Protein AF-A0A928G8M4-F1 (afdb_monomer)

Mean predicted aligned error: 14.99 Å

Solvent-accessible surface area (backbone atoms only — not comparable to full-atom values): 9733 Å² total; per-residue (Å²): 134,87,80,78,80,77,48,75,64,59,55,53,49,50,62,53,61,72,34,70,68,51,50,52,51,53,52,50,52,54,50,61,67,45,48,60,59,52,52,54,53,50,51,62,72,66,58,68,76,71,72,65,69,47,73,47,81,53,96,94,39,77,34,40,38,42,58,76,42,84,60,85,58,39,35,34,34,39,57,50,50,96,46,60,74,58,39,58,51,47,54,53,50,52,42,48,70,76,42,75,71,54,45,77,61,76,73,39,39,28,70,47,84,33,89,82,40,78,44,33,31,43,35,41,43,33,29,52,84,90,48,63,30,40,34,35,35,37,44,38,78,68,46,75,80,61,87,70,78,69,76,48,82,73,54,71,70,57,48,56,51,49,40,69,74,43,101

Nearest PDB structures (foldseek):
  1xtn-assembly1_A  TM=5.023E-01  e=4.907E-01  Mus musculus
  6vhh-assembly1_A  TM=3.448E-01  e=3.184E-01  Homo sapiens
  5wu2-assembly2_B  TM=2.913E-01  e=8.558E-01  Homo sapiens
  7dgz-assembly1_B  TM=2.943E-01  e=5.136E+00  Bos taurus
  5zz8-assembly1_A  TM=1.583E-01  e=7.441E+00  Human alphaherpesvirus 2

pLDDT: mean 75.1, std 11.75, range [37.94, 90.25]

Secondary structure (DSSP, 8-state):
-------HHHHHHHHHHT-HHHHHHHHHHHHHHHHHHHHHHHHHHH-------EEEEETTEEEEEEEEEE-SSEEEEEEE-SSHHHHHHHHHHHHHHH-TTPEE---EEEEEEETTEEEEEEEEEEEETTEEEEEEEE-HHHHTT--PPPSSPPPHHHHHHHHHHT-

Structure (mmCIF, N/CA/C/O backbone):
data_AF-A0A928G8M4-F1
#
_entry.id   AF-A0A928G8M4-F1
#
loop_
_atom_site.group_PDB
_atom_site.id
_atom_site.type_symbol
_atom_site.label_atom_id
_atom_site.label_alt_id
_atom_site.label_comp_id
_atom_site.label_asym_id
_atom_site.label_entity_id
_atom_site.label_seq_id
_atom_site.pdbx_PDB_ins_code
_atom_site.Cartn_x
_atom_site.Cartn_y
_atom_site.Cartn_z
_atom_site.occupancy
_atom_site.B_iso_or_equiv
_atom_site.auth_seq_id
_atom_site.auth_comp_id
_atom_site.auth_asym_id
_atom_site.auth_atom_id
_atom_site.pdbx_PDB_model_num
ATOM 1 N N . MET A 1 1 ? 57.162 21.601 -39.561 1.00 37.94 1 MET A N 1
ATOM 2 C CA . MET A 1 1 ? 55.831 22.214 -39.750 1.00 37.94 1 MET A CA 1
ATOM 3 C C . MET A 1 1 ? 54.993 21.182 -40.490 1.00 37.94 1 MET A C 1
ATOM 5 O O . MET A 1 1 ? 55.240 20.955 -41.666 1.00 37.94 1 MET A O 1
ATOM 9 N N . GLN A 1 2 ? 54.182 20.409 -39.764 1.00 39.22 2 GLN A N 1
ATOM 10 C CA . GLN A 1 2 ? 53.449 19.267 -40.322 1.00 39.22 2 GLN A CA 1
ATOM 11 C C . GLN A 1 2 ? 52.292 19.774 -41.190 1.00 39.22 2 GLN A C 1
ATOM 13 O O . GLN A 1 2 ? 51.377 20.414 -40.680 1.00 39.22 2 GLN A O 1
ATOM 18 N N . TYR A 1 3 ? 52.354 19.499 -42.492 1.00 48.84 3 TYR A N 1
ATOM 19 C CA . TYR A 1 3 ? 51.197 19.577 -43.377 1.00 48.84 3 TYR A CA 1
ATOM 20 C C . TYR A 1 3 ? 50.320 18.357 -43.074 1.00 48.84 3 TYR A C 1
ATOM 22 O O . TYR A 1 3 ? 50.721 17.226 -43.335 1.00 48.84 3 TYR A O 1
ATOM 30 N N . LEU A 1 4 ? 49.165 18.579 -42.448 1.00 54.66 4 LEU A N 1
ATOM 31 C CA . LEU A 1 4 ? 48.112 17.572 -42.357 1.00 54.66 4 LEU A CA 1
ATOM 32 C C . LEU A 1 4 ? 47.435 17.513 -43.727 1.00 54.66 4 LEU A C 1
ATOM 34 O O . LEU A 1 4 ? 46.719 18.442 -44.106 1.00 54.66 4 LEU A O 1
ATOM 38 N N . ASP A 1 5 ? 47.713 16.449 -44.477 1.00 57.59 5 ASP A N 1
ATOM 39 C CA . ASP A 1 5 ? 47.004 16.129 -45.711 1.00 57.59 5 ASP A CA 1
ATOM 40 C C . ASP A 1 5 ? 45.508 16.015 -45.405 1.00 57.59 5 ASP A C 1
ATOM 42 O O . ASP A 1 5 ? 45.052 15.080 -44.746 1.00 57.59 5 ASP A O 1
ATOM 46 N N . THR A 1 6 ? 44.739 17.000 -45.867 1.00 63.41 6 THR A N 1
ATOM 47 C CA . THR A 1 6 ? 43.277 16.919 -45.856 1.00 63.41 6 THR A CA 1
ATOM 48 C C . THR A 1 6 ? 42.869 15.749 -46.741 1.00 63.41 6 THR A C 1
ATOM 50 O O . THR A 1 6 ? 43.182 15.705 -47.934 1.00 63.41 6 THR A O 1
ATOM 53 N N . THR A 1 7 ? 42.220 14.750 -46.149 1.00 76.00 7 THR A N 1
ATOM 54 C CA . THR A 1 7 ? 41.819 13.558 -46.894 1.00 76.00 7 THR A CA 1
ATOM 55 C C . THR A 1 7 ? 40.691 13.913 -47.865 1.00 76.00 7 THR A C 1
ATOM 57 O O . THR A 1 7 ? 39.925 14.850 -47.636 1.00 76.00 7 THR A O 1
ATOM 60 N N . PHE A 1 8 ? 40.556 13.172 -48.972 1.00 67.75 8 PHE A N 1
ATOM 61 C CA . PHE A 1 8 ? 39.464 13.371 -49.944 1.00 67.75 8 PHE A CA 1
ATOM 62 C C . PHE A 1 8 ? 38.079 13.411 -49.267 1.00 67.75 8 PHE A C 1
ATOM 64 O O . PHE A 1 8 ? 37.190 14.147 -49.694 1.00 67.75 8 PHE A O 1
ATOM 71 N N . TYR A 1 9 ? 37.943 12.679 -48.159 1.00 67.44 9 TYR A N 1
ATOM 72 C CA . TYR A 1 9 ? 36.770 12.676 -47.295 1.00 67.44 9 TYR A CA 1
ATOM 73 C C . TYR A 1 9 ? 36.493 14.043 -46.657 1.00 67.44 9 TYR A C 1
ATOM 75 O O . TYR A 1 9 ? 35.371 14.528 -46.776 1.00 67.44 9 TYR A O 1
ATOM 83 N N . ASP A 1 10 ? 37.492 14.715 -46.078 1.00 68.06 10 ASP A N 1
ATOM 84 C CA . ASP A 1 10 ? 37.316 16.046 -45.472 1.00 68.06 10 ASP A CA 1
ATOM 85 C C . ASP A 1 10 ? 36.858 17.085 -46.501 1.00 68.06 10 ASP A C 1
ATOM 87 O O . ASP A 1 10 ? 36.026 17.948 -46.218 1.00 68.06 10 ASP A O 1
ATOM 91 N N . ARG A 1 11 ? 37.358 16.984 -47.737 1.00 69.88 11 ARG A N 1
ATOM 92 C CA . ARG A 1 11 ? 36.992 17.907 -48.817 1.00 69.88 11 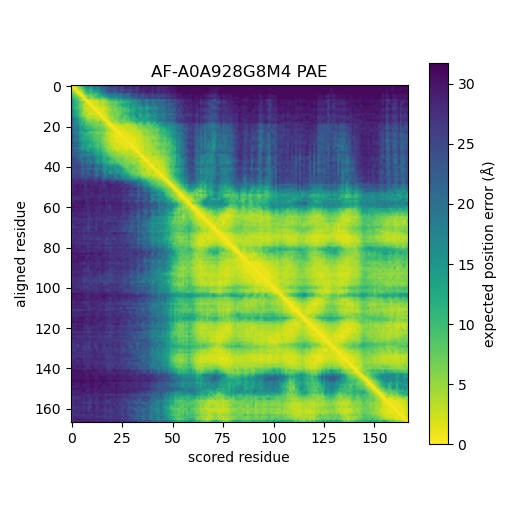ARG A CA 1
ATOM 93 C C . ARG A 1 11 ? 35.570 17.672 -49.326 1.00 69.88 11 ARG A C 1
ATOM 95 O O . ARG A 1 11 ? 34.851 18.635 -49.580 1.00 69.88 11 ARG A O 1
ATOM 102 N N . ALA A 1 12 ? 35.161 16.411 -49.447 1.00 67.81 12 ALA A N 1
ATOM 103 C CA . ALA A 1 12 ? 33.804 16.046 -49.842 1.00 67.81 12 ALA A CA 1
ATOM 104 C C . ALA A 1 12 ? 32.773 16.434 -48.769 1.00 67.81 12 ALA A C 1
ATOM 106 O O . ALA A 1 12 ? 31.709 16.955 -49.097 1.00 67.81 12 ALA A O 1
ATOM 107 N N . VAL A 1 13 ? 33.111 16.239 -47.491 1.00 69.19 13 VAL A N 1
ATOM 108 C CA . VAL A 1 13 ? 32.254 16.607 -46.356 1.00 69.19 13 VAL A CA 1
ATOM 109 C C . VAL A 1 13 ? 32.092 18.123 -46.258 1.00 69.19 13 VAL A C 1
ATOM 111 O O . VAL A 1 13 ? 30.964 18.597 -46.141 1.00 69.19 13 VAL A O 1
ATOM 114 N N . ASN A 1 14 ? 33.175 18.893 -46.393 1.00 68.62 14 ASN A N 1
ATOM 115 C CA . ASN A 1 14 ? 33.095 20.356 -46.366 1.00 68.62 14 ASN A CA 1
ATOM 116 C C . ASN A 1 14 ? 32.299 20.920 -47.554 1.00 68.62 14 ASN A C 1
ATOM 118 O O . ASN A 1 14 ? 31.479 21.810 -47.364 1.00 68.62 14 ASN A O 1
ATOM 122 N N . TRP A 1 15 ? 32.445 20.350 -48.756 1.00 69.19 15 TRP A N 1
ATOM 123 C CA . TRP A 1 15 ? 31.639 20.750 -49.918 1.00 69.19 15 TRP A CA 1
ATOM 124 C C . TRP A 1 15 ? 30.140 20.450 -49.742 1.00 69.19 15 TRP A C 1
ATOM 126 O O . TRP A 1 15 ? 29.291 21.208 -50.210 1.00 69.19 15 TRP A O 1
ATOM 136 N N . PHE A 1 16 ? 29.806 19.359 -49.045 1.00 64.94 16 PHE A N 1
ATOM 137 C CA . PHE A 1 16 ? 28.426 18.970 -48.746 1.00 64.94 16 PHE A CA 1
ATOM 138 C C . PHE A 1 16 ? 27.798 19.829 -47.632 1.00 64.94 16 PHE A C 1
ATOM 140 O O . PHE A 1 16 ? 26.613 20.152 -47.699 1.00 64.94 16 PHE A O 1
ATOM 147 N N . LEU A 1 17 ? 28.588 20.225 -46.628 1.00 64.50 17 LEU A N 1
ATOM 148 C CA . LEU A 1 17 ? 28.157 21.078 -45.512 1.00 64.50 17 LEU A CA 1
ATOM 149 C C . LEU A 1 17 ? 28.056 22.569 -45.879 1.00 64.50 17 LEU A C 1
ATOM 151 O O . LEU A 1 17 ? 27.243 23.268 -45.278 1.00 64.50 17 LEU A O 1
ATOM 155 N N . ASP A 1 18 ? 28.802 23.043 -46.883 1.00 71.31 18 ASP A N 1
ATOM 156 C CA . ASP A 1 18 ? 28.734 24.429 -47.387 1.00 71.31 18 ASP A CA 1
ATOM 157 C C . ASP A 1 18 ? 27.427 24.750 -48.137 1.00 71.31 18 ASP A C 1
ATOM 159 O O . ASP A 1 18 ? 27.166 25.902 -48.490 1.00 71.31 18 ASP A O 1
ATOM 163 N N . GLN A 1 19 ? 26.572 23.750 -48.383 1.00 78.00 19 GLN A N 1
ATOM 164 C CA . GLN A 1 19 ? 25.263 23.954 -48.997 1.00 78.00 19 GLN A CA 1
ATOM 165 C C . GLN A 1 19 ? 24.203 24.242 -47.918 1.00 78.00 19 GLN A C 1
ATOM 167 O O . GLN A 1 19 ? 23.773 23.320 -47.213 1.00 78.00 19 GLN A O 1
ATOM 172 N N . PRO A 1 20 ? 23.681 25.481 -47.812 1.00 72.44 20 PRO A N 1
ATOM 173 C CA . PRO A 1 20 ? 22.747 25.864 -46.747 1.00 72.44 20 PRO A CA 1
ATOM 174 C C . PRO A 1 20 ? 21.437 25.058 -46.771 1.00 72.44 20 PRO A C 1
ATOM 176 O O . PRO A 1 20 ? 20.803 24.856 -45.736 1.00 72.44 20 PRO A O 1
ATOM 179 N N . PHE A 1 21 ? 21.046 24.541 -47.939 1.00 78.75 21 PHE A N 1
ATOM 180 C CA . PHE A 1 21 ? 19.871 23.683 -48.101 1.00 78.75 21 PHE A CA 1
ATOM 181 C C . PHE A 1 21 ? 20.035 22.305 -47.441 1.00 78.75 21 PHE A C 1
ATOM 183 O O . PHE A 1 21 ? 19.099 21.784 -46.837 1.00 78.75 21 PHE A O 1
ATOM 190 N N . ILE A 1 22 ? 21.232 21.722 -47.514 1.00 78.75 22 ILE A N 1
ATOM 191 C CA . ILE A 1 22 ? 21.516 20.398 -46.952 1.00 78.75 22 ILE A CA 1
ATOM 192 C C . ILE A 1 22 ? 21.545 20.479 -45.426 1.00 78.75 22 ILE A C 1
ATOM 194 O O . ILE A 1 22 ? 20.924 19.656 -44.754 1.00 78.75 22 ILE A O 1
ATOM 198 N N . ALA A 1 23 ? 22.176 21.521 -44.878 1.00 78.00 23 ALA A N 1
ATOM 199 C CA . ALA A 1 23 ? 22.148 21.800 -43.445 1.00 78.00 23 ALA A CA 1
ATOM 200 C C . ALA A 1 23 ? 20.706 21.953 -42.919 1.00 78.00 23 ALA A C 1
ATOM 202 O O . ALA A 1 23 ? 20.364 21.396 -41.874 1.00 78.00 23 ALA A O 1
ATOM 203 N N . PHE A 1 24 ? 19.836 22.636 -43.672 1.00 84.81 24 PHE A N 1
ATOM 204 C CA . PHE A 1 24 ? 18.420 22.788 -43.327 1.00 84.81 24 PHE A CA 1
ATOM 205 C C . PHE A 1 24 ? 17.657 21.453 -43.327 1.00 84.81 24 PHE A C 1
ATOM 207 O O . PHE A 1 24 ? 16.887 21.184 -42.404 1.00 84.81 24 PHE A O 1
ATOM 214 N N . ILE A 1 25 ? 17.902 20.580 -44.310 1.00 85.00 25 ILE A N 1
ATOM 215 C CA . ILE A 1 25 ? 17.297 19.238 -44.357 1.00 85.00 25 ILE A CA 1
ATOM 216 C C . ILE A 1 25 ? 17.738 18.395 -43.159 1.00 85.00 25 ILE A C 1
ATOM 218 O O . ILE A 1 25 ? 16.900 17.789 -42.491 1.00 85.00 25 ILE A O 1
ATOM 222 N N . VAL A 1 26 ? 19.039 18.372 -42.862 1.00 84.38 26 VAL A N 1
ATOM 223 C CA . VAL A 1 26 ? 19.584 17.602 -41.736 1.00 84.38 26 VAL A CA 1
ATOM 224 C C . VAL A 1 26 ? 18.994 18.093 -40.412 1.00 84.38 26 VAL A C 1
ATOM 226 O O . VAL A 1 26 ? 18.582 17.275 -39.588 1.00 84.38 26 VAL A O 1
ATOM 229 N N . LEU A 1 27 ? 18.853 19.411 -40.233 1.00 85.50 27 LEU A N 1
ATOM 230 C CA . LEU A 1 27 ? 18.205 20.005 -39.062 1.00 85.50 27 LEU A CA 1
ATOM 231 C C . LEU A 1 27 ? 16.751 19.522 -38.908 1.00 85.50 27 LEU A C 1
ATOM 233 O O . LEU A 1 27 ? 16.351 19.100 -37.822 1.00 85.50 27 LEU A O 1
ATOM 237 N N . ILE A 1 28 ? 15.968 19.534 -39.992 1.00 86.56 28 ILE A N 1
ATOM 238 C CA . ILE A 1 28 ? 14.575 19.064 -39.978 1.00 86.56 28 ILE A CA 1
ATOM 239 C C . ILE A 1 28 ? 14.500 17.575 -39.630 1.00 86.56 28 ILE A C 1
ATOM 241 O O . ILE A 1 28 ? 13.668 17.185 -38.811 1.00 86.56 28 ILE A O 1
ATOM 245 N N . CYS A 1 29 ? 15.376 16.742 -40.194 1.00 85.00 29 CYS A N 1
ATOM 246 C CA . CYS A 1 29 ? 15.413 15.313 -39.886 1.00 85.00 29 CYS A CA 1
ATOM 247 C C . CYS A 1 29 ? 15.680 15.051 -38.396 1.00 85.00 29 CYS A C 1
ATOM 249 O O . CYS A 1 29 ? 14.989 14.228 -37.794 1.00 85.00 29 CYS A O 1
ATOM 251 N N . VAL A 1 30 ? 16.614 15.782 -37.781 1.00 84.75 30 VAL A N 1
ATOM 252 C CA . VAL A 1 30 ? 16.909 15.665 -36.342 1.00 84.75 30 VAL A CA 1
ATOM 253 C C . VAL A 1 30 ? 15.708 16.090 -35.493 1.00 84.75 30 VAL A C 1
ATOM 255 O O . VAL A 1 30 ? 15.359 15.404 -34.531 1.00 84.75 30 VAL A O 1
ATOM 258 N N . ILE A 1 31 ? 15.019 17.170 -35.873 1.00 83.81 31 ILE A N 1
ATOM 259 C CA . ILE A 1 31 ? 13.810 17.632 -35.177 1.00 83.81 31 ILE A CA 1
ATOM 260 C C . ILE A 1 31 ? 12.701 16.575 -35.269 1.00 83.81 31 ILE A C 1
ATOM 262 O O . ILE A 1 31 ? 12.103 16.229 -34.251 1.00 83.81 31 ILE A O 1
ATOM 266 N N . ILE A 1 32 ? 12.457 16.005 -36.454 1.00 82.00 32 ILE A N 1
ATOM 267 C CA . ILE A 1 32 ? 11.430 14.969 -36.653 1.00 82.00 32 ILE A CA 1
ATOM 268 C C . ILE A 1 32 ? 11.730 13.718 -35.817 1.00 82.00 32 ILE A C 1
ATOM 270 O O . ILE A 1 32 ? 10.806 13.141 -35.246 1.00 82.00 32 ILE A O 1
ATOM 274 N N . MET A 1 33 ? 12.999 13.323 -35.681 1.00 78.56 33 MET A N 1
ATOM 275 C CA . MET A 1 33 ? 13.396 12.193 -34.829 1.00 78.56 33 MET A CA 1
ATOM 276 C C . MET A 1 33 ? 13.207 12.468 -33.328 1.00 78.56 33 MET A C 1
ATOM 278 O O . MET A 1 33 ? 12.946 11.534 -32.568 1.00 78.56 33 MET A O 1
ATOM 282 N N . ALA A 1 34 ? 13.292 13.727 -32.889 1.00 77.44 34 ALA A N 1
ATOM 283 C CA . ALA A 1 34 ? 13.130 14.110 -31.485 1.00 77.44 34 ALA A CA 1
ATOM 284 C C . ALA A 1 34 ? 11.657 14.242 -31.041 1.00 77.44 34 ALA A C 1
ATOM 286 O O . ALA A 1 34 ? 11.343 14.051 -29.862 1.00 77.44 34 ALA A O 1
ATOM 287 N N . ILE A 1 35 ? 10.729 14.529 -31.966 1.00 77.62 35 ILE A N 1
ATOM 288 C CA . ILE A 1 35 ? 9.297 14.725 -31.662 1.00 77.62 35 ILE A CA 1
ATOM 289 C C . ILE A 1 35 ? 8.648 13.506 -30.970 1.00 77.62 35 ILE A C 1
ATOM 291 O O . ILE A 1 35 ? 7.948 13.714 -29.974 1.00 77.62 35 ILE A O 1
ATOM 295 N N . PRO A 1 36 ? 8.845 12.245 -31.419 1.00 73.50 36 PRO A N 1
ATOM 296 C CA . PRO A 1 36 ? 8.258 11.078 -30.761 1.00 73.50 36 PRO A CA 1
ATOM 297 C C . PRO A 1 36 ? 8.716 10.927 -29.307 1.00 73.50 36 PRO A C 1
ATOM 299 O O . PRO A 1 36 ? 7.886 10.699 -28.431 1.00 73.50 36 PRO A O 1
ATOM 302 N N . GLN A 1 37 ? 10.010 11.131 -29.038 1.00 70.94 37 GLN A N 1
ATOM 303 C CA . GLN A 1 37 ? 10.585 10.995 -27.696 1.00 70.94 37 GLN A CA 1
ATOM 304 C C . GLN A 1 37 ? 10.029 12.052 -26.732 1.00 70.94 37 GLN A C 1
ATOM 306 O O . GLN A 1 37 ? 9.653 11.732 -25.603 1.00 70.94 37 GLN A O 1
ATOM 311 N N . LEU A 1 38 ? 9.897 13.299 -27.196 1.00 67.75 38 LEU A N 1
ATOM 312 C CA . LEU A 1 38 ? 9.284 14.380 -26.421 1.00 67.75 38 LEU A CA 1
ATOM 313 C C . LEU A 1 38 ? 7.795 14.123 -26.166 1.00 67.75 38 LEU A C 1
ATOM 315 O O . LEU A 1 38 ? 7.325 14.271 -25.038 1.00 67.75 38 LEU A O 1
ATOM 319 N N . ARG A 1 39 ? 7.049 13.693 -27.190 1.00 70.94 39 ARG A N 1
ATOM 320 C CA . ARG A 1 39 ? 5.619 13.378 -27.069 1.00 70.94 39 ARG A CA 1
ATOM 321 C C . ARG A 1 39 ? 5.376 12.256 -26.064 1.00 70.94 39 ARG A C 1
ATOM 323 O O . ARG A 1 39 ? 4.470 12.362 -25.236 1.00 70.94 39 ARG A O 1
ATOM 330 N N . ASP A 1 40 ? 6.170 11.196 -26.134 1.00 68.50 40 ASP A N 1
ATOM 331 C CA . ASP A 1 40 ? 5.997 10.028 -25.278 1.00 68.50 40 ASP A CA 1
ATOM 332 C C . ASP A 1 40 ? 6.393 10.353 -23.823 1.00 68.50 40 ASP A C 1
ATOM 334 O O . ASP A 1 40 ? 5.673 9.967 -22.900 1.00 68.50 40 ASP A O 1
ATOM 338 N N . GLY A 1 41 ? 7.424 11.179 -23.605 1.00 66.81 41 GLY A N 1
ATOM 339 C CA . GLY A 1 41 ? 7.782 11.703 -22.279 1.00 66.81 41 GLY A CA 1
ATOM 340 C C . GLY A 1 41 ? 6.705 12.607 -21.662 1.00 66.81 41 GLY A C 1
ATOM 341 O O . GLY A 1 41 ? 6.321 12.423 -20.504 1.00 66.81 41 GLY A O 1
ATOM 342 N N . ILE A 1 42 ? 6.142 13.538 -22.443 1.00 67.19 42 ILE A N 1
ATOM 343 C CA . ILE A 1 42 ? 5.044 14.416 -21.997 1.00 67.19 42 ILE A CA 1
ATOM 344 C C . ILE A 1 42 ? 3.804 13.588 -21.647 1.00 67.19 42 ILE A C 1
ATOM 346 O O . ILE A 1 42 ? 3.150 13.854 -20.640 1.00 67.19 42 ILE A O 1
ATOM 350 N N . LYS A 1 43 ? 3.487 12.552 -22.431 1.00 61.81 43 LYS A N 1
ATOM 351 C CA . LYS A 1 43 ? 2.334 11.678 -22.181 1.00 61.81 43 LYS A CA 1
ATOM 352 C C . LYS A 1 43 ? 2.454 10.913 -20.859 1.00 61.81 43 LYS A C 1
ATOM 354 O O . LYS A 1 43 ? 1.441 10.731 -20.187 1.00 61.81 43 LYS A O 1
ATOM 359 N N . ILE A 1 44 ? 3.662 10.507 -20.468 1.00 60.56 44 ILE A N 1
ATOM 360 C CA . ILE A 1 44 ? 3.924 9.851 -19.177 1.00 60.56 44 ILE A CA 1
ATOM 361 C C . ILE A 1 44 ? 3.714 10.834 -18.016 1.00 60.56 44 ILE A C 1
ATOM 363 O O . ILE A 1 44 ? 3.076 10.482 -17.028 1.00 60.56 44 ILE A O 1
ATOM 367 N N . LEU A 1 45 ? 4.176 12.081 -18.153 1.00 60.16 45 LEU A N 1
ATOM 368 C CA . LEU A 1 45 ? 4.010 13.116 -17.123 1.00 60.16 45 LEU A CA 1
ATOM 369 C C . LEU A 1 45 ? 2.557 13.609 -16.996 1.00 60.16 45 LEU A C 1
ATOM 371 O O . LEU A 1 45 ? 2.083 13.870 -15.891 1.00 60.16 45 LEU A O 1
ATOM 375 N N . PHE A 1 46 ? 1.826 13.710 -18.111 1.00 56.03 46 PHE A N 1
ATOM 376 C CA . PHE A 1 46 ? 0.434 14.176 -18.141 1.00 56.03 46 PHE A CA 1
ATOM 377 C C . PHE A 1 46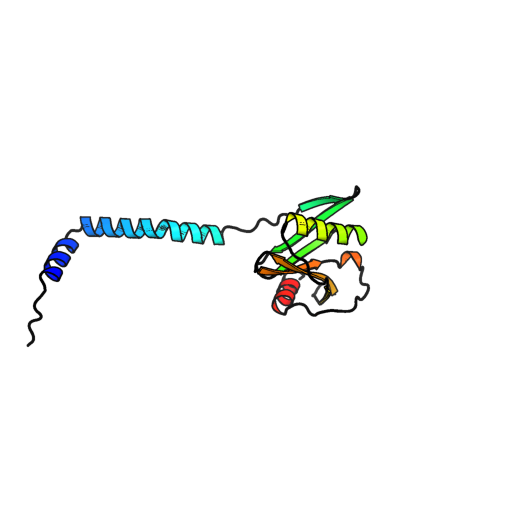 ? -0.608 13.086 -17.887 1.00 56.03 46 PHE A C 1
ATOM 379 O O . PHE A 1 46 ? -1.787 13.411 -17.712 1.00 56.03 46 PHE A O 1
ATOM 386 N N . GLN A 1 47 ? -0.219 11.810 -17.795 1.00 50.53 47 GLN A N 1
ATOM 387 C CA . GLN A 1 47 ? -1.075 10.770 -17.221 1.00 50.53 47 GLN A CA 1
ATOM 388 C C . GLN A 1 47 ? -1.198 10.969 -15.705 1.00 50.53 47 GLN A C 1
ATOM 390 O O . GLN A 1 47 ? -0.752 10.169 -14.886 1.00 50.53 47 GLN A O 1
ATOM 395 N N . LYS A 1 48 ? -1.883 12.043 -15.315 1.00 46.00 48 LYS A N 1
ATOM 396 C CA . LYS A 1 48 ? -2.481 12.187 -13.995 1.00 46.00 48 LYS A CA 1
ATOM 397 C C . LYS A 1 48 ? -3.450 11.011 -13.859 1.00 46.00 48 LYS A C 1
ATOM 399 O O . LYS A 1 48 ? -4.527 11.039 -14.456 1.00 46.00 48 LYS A O 1
ATOM 404 N N . LYS A 1 49 ? -3.043 9.937 -13.164 1.00 47.84 49 LYS A N 1
ATOM 405 C CA . LYS A 1 49 ? -3.921 8.802 -12.840 1.00 47.84 49 LYS A CA 1
ATOM 406 C C . LYS A 1 49 ? -5.198 9.396 -12.247 1.00 47.84 49 LYS A C 1
ATOM 408 O O . LYS A 1 49 ? -5.164 9.948 -11.149 1.00 47.84 49 LYS A O 1
ATOM 413 N N . LYS A 1 50 ? -6.304 9.365 -13.001 1.00 45.94 50 LYS A N 1
ATOM 414 C CA . LYS A 1 50 ? -7.621 9.724 -12.468 1.00 45.94 50 LYS A CA 1
ATOM 415 C C . LYS A 1 50 ? -7.814 8.858 -11.226 1.00 45.94 50 LYS A C 1
ATOM 417 O O . LYS A 1 50 ? -7.744 7.638 -11.356 1.00 45.94 50 LYS A O 1
ATOM 422 N N . LYS A 1 51 ? -8.021 9.480 -10.060 1.00 50.16 51 LYS A N 1
ATOM 423 C CA . LYS A 1 51 ? -8.551 8.789 -8.881 1.00 50.16 51 LYS A CA 1
ATOM 424 C C . LYS A 1 51 ? -9.870 8.170 -9.322 1.00 50.16 51 LYS A C 1
ATOM 426 O O . LYS A 1 51 ? -10.829 8.891 -9.591 1.00 50.16 51 LYS A O 1
ATOM 431 N N . GLN A 1 52 ? -9.853 6.870 -9.578 1.00 52.19 52 GLN A N 1
ATOM 432 C CA . GLN A 1 52 ? -11.059 6.132 -9.892 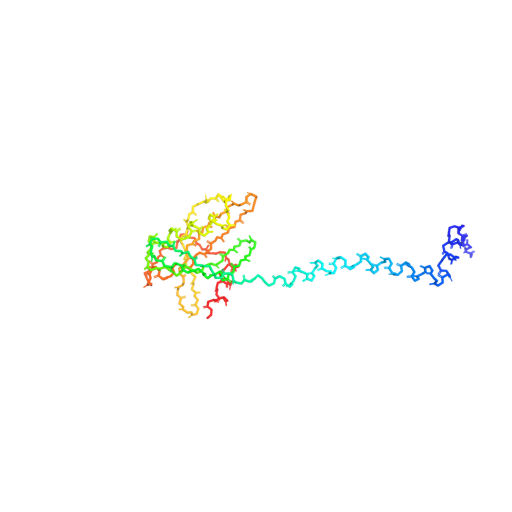1.00 52.19 52 GLN A CA 1
ATOM 433 C C . GLN A 1 52 ? -11.608 5.676 -8.557 1.00 52.19 52 GLN A C 1
ATOM 435 O O . GLN A 1 52 ? -11.272 4.601 -8.069 1.00 52.19 52 GLN A O 1
ATOM 440 N N . ASP A 1 53 ? -12.429 6.532 -7.962 1.00 56.16 53 ASP A N 1
ATOM 441 C CA . ASP A 1 53 ? -13.314 6.087 -6.902 1.00 56.16 53 ASP A CA 1
ATOM 442 C C . ASP A 1 53 ? -14.282 5.110 -7.559 1.00 56.16 53 ASP A C 1
ATOM 444 O O . ASP A 1 53 ? -14.975 5.443 -8.528 1.00 56.16 53 ASP A O 1
ATOM 448 N N . PHE A 1 54 ? -14.253 3.866 -7.104 1.00 61.97 54 PHE A N 1
ATOM 449 C CA . PHE A 1 54 ? -15.102 2.828 -7.652 1.00 61.97 54 PHE A CA 1
ATOM 450 C C . PHE A 1 54 ? -16.023 2.308 -6.556 1.00 61.97 54 PHE A C 1
ATOM 452 O O . PHE A 1 54 ? -15.652 2.210 -5.385 1.00 61.97 54 PHE A O 1
ATOM 459 N N . THR A 1 55 ? -17.252 2.012 -6.955 1.00 60.50 55 THR A N 1
ATOM 460 C CA . THR A 1 55 ? -18.283 1.454 -6.091 1.00 60.50 55 THR A CA 1
ATOM 461 C C . THR A 1 55 ? -18.604 0.042 -6.554 1.00 60.50 55 THR A C 1
ATOM 463 O O . THR A 1 55 ? -18.810 -0.203 -7.747 1.00 60.50 55 THR A O 1
ATOM 466 N N . ILE A 1 56 ? -18.631 -0.900 -5.612 1.00 63.72 56 ILE A N 1
ATOM 467 C CA . ILE A 1 56 ? -19.198 -2.235 -5.829 1.00 63.72 56 ILE A CA 1
ATOM 468 C C . ILE A 1 56 ? -20.486 -2.333 -5.025 1.00 63.72 56 ILE A C 1
ATOM 470 O O . ILE A 1 56 ? -20.538 -1.902 -3.875 1.00 63.72 56 ILE A O 1
ATOM 474 N N . LYS A 1 57 ? -21.518 -2.925 -5.630 1.00 58.28 57 LYS A N 1
ATOM 475 C CA . LYS A 1 57 ? -22.667 -3.440 -4.887 1.00 58.28 57 LYS A CA 1
ATOM 476 C C . LYS A 1 57 ? -22.358 -4.863 -4.439 1.00 58.28 57 LYS A C 1
ATOM 478 O O . LYS A 1 57 ? -22.214 -5.735 -5.293 1.00 58.28 57 LYS A O 1
ATOM 483 N N . TYR A 1 58 ? -22.254 -5.080 -3.136 1.00 60.09 58 TYR A N 1
ATOM 484 C CA . TYR A 1 58 ? -22.020 -6.395 -2.550 1.00 60.09 58 TYR A CA 1
ATOM 485 C C . TYR A 1 58 ? -23.101 -6.656 -1.502 1.00 60.09 58 TYR A C 1
ATOM 487 O O . TYR A 1 58 ? -23.249 -5.861 -0.580 1.00 60.09 58 TYR A O 1
ATOM 495 N N . ALA A 1 59 ? -23.863 -7.745 -1.663 1.00 58.06 59 ALA A N 1
ATOM 496 C CA . ALA A 1 59 ? -24.916 -8.163 -0.727 1.00 58.06 59 ALA A CA 1
ATOM 497 C C . ALA A 1 59 ? -25.872 -7.020 -0.297 1.00 58.06 59 ALA A C 1
ATOM 499 O O . ALA A 1 59 ? -26.087 -6.800 0.888 1.00 58.06 59 ALA A O 1
ATOM 500 N N . ASP A 1 60 ? -26.406 -6.276 -1.274 1.00 60.38 60 ASP A N 1
ATOM 501 C CA . ASP A 1 60 ? -27.305 -5.114 -1.110 1.00 60.38 60 ASP A CA 1
ATOM 502 C C . ASP A 1 60 ? -26.702 -3.846 -0.470 1.00 60.38 60 ASP A C 1
ATOM 504 O O . ASP A 1 60 ? -27.352 -2.798 -0.447 1.00 60.38 60 ASP A O 1
ATOM 508 N N . GLU A 1 61 ? -25.427 -3.869 -0.076 1.00 62.34 61 GLU A N 1
ATOM 509 C CA . GLU A 1 61 ? -24.694 -2.695 0.401 1.00 62.34 61 GLU A CA 1
ATOM 510 C C . GLU A 1 61 ? -23.784 -2.101 -0.688 1.00 62.34 61 GLU A C 1
ATOM 512 O O . GLU A 1 61 ? -23.240 -2.795 -1.554 1.00 62.34 61 GLU A O 1
ATOM 517 N N . THR A 1 62 ? -23.621 -0.774 -0.669 1.00 66.50 62 THR A N 1
ATOM 518 C CA . THR A 1 62 ? -22.700 -0.075 -1.579 1.00 66.50 62 THR A CA 1
ATOM 519 C C . THR A 1 62 ? -21.367 0.130 -0.879 1.00 66.50 62 THR A C 1
ATOM 521 O O . THR A 1 62 ? -21.243 0.991 -0.011 1.00 66.50 62 THR A O 1
ATOM 524 N N . ILE A 1 63 ? -20.358 -0.636 -1.287 1.00 73.75 63 ILE A N 1
ATOM 525 C CA . ILE A 1 63 ? -18.990 -0.474 -0.804 1.00 73.75 63 ILE A CA 1
ATOM 526 C C . ILE A 1 63 ? -18.305 0.559 -1.684 1.00 73.75 63 ILE A C 1
ATOM 528 O O . ILE A 1 63 ? -18.273 0.426 -2.913 1.00 73.75 63 ILE A O 1
ATOM 532 N N . SER A 1 64 ? -17.753 1.593 -1.056 1.00 75.31 64 SER A N 1
ATOM 533 C CA . SER A 1 64 ? -16.962 2.600 -1.757 1.00 75.31 64 SER A CA 1
ATOM 534 C C . SER A 1 64 ? -15.490 2.439 -1.421 1.00 75.31 64 SER A C 1
ATOM 536 O O . SER A 1 64 ? -15.115 2.220 -0.267 1.00 75.31 64 SER A O 1
ATOM 538 N N . PHE A 1 65 ? -14.662 2.551 -2.449 1.00 79.56 65 PHE A N 1
ATOM 539 C CA . PHE A 1 65 ? -13.222 2.446 -2.323 1.00 79.56 65 PHE A CA 1
ATOM 540 C C . PHE A 1 65 ? -12.593 3.739 -2.806 1.00 79.56 65 PHE A C 1
ATOM 542 O O . PHE A 1 65 ? -12.934 4.252 -3.874 1.00 79.56 65 PHE A O 1
ATOM 549 N N . GLU A 1 66 ? -11.651 4.239 -2.022 1.00 81.75 66 GLU A N 1
ATOM 550 C CA . GLU A 1 66 ? -10.883 5.429 -2.347 1.00 81.75 66 GLU A CA 1
ATOM 551 C C . GLU A 1 66 ? -9.424 5.017 -2.582 1.00 81.75 66 GLU A C 1
ATOM 553 O O . GLU A 1 66 ? -8.694 4.681 -1.647 1.00 81.75 66 GLU A O 1
ATOM 558 N N . GLU A 1 67 ? -8.989 5.025 -3.845 1.00 83.56 67 GLU A N 1
ATOM 559 C CA . GLU A 1 67 ? -7.596 4.748 -4.218 1.00 83.56 67 GLU A CA 1
ATOM 560 C C . GLU A 1 67 ? -6.734 5.981 -3.872 1.00 83.56 67 GLU A C 1
ATOM 562 O O . GLU A 1 67 ? -6.641 6.944 -4.640 1.00 83.56 67 GLU A O 1
ATOM 567 N N . LYS A 1 68 ? -6.113 5.982 -2.684 1.00 83.62 68 LYS A N 1
ATOM 568 C CA . LYS A 1 68 ? -5.281 7.098 -2.201 1.00 83.62 68 LYS A CA 1
ATOM 569 C C . LYS A 1 68 ? -3.950 7.176 -2.944 1.00 83.62 68 LYS A C 1
ATOM 571 O O . LYS A 1 68 ? -3.528 8.272 -3.313 1.00 83.62 68 LYS A O 1
ATOM 576 N N . CYS A 1 69 ? -3.304 6.032 -3.167 1.00 83.12 69 CYS A N 1
ATOM 577 C CA . CYS A 1 69 ? -2.024 5.937 -3.864 1.00 83.12 69 CYS A CA 1
ATOM 578 C C . CYS A 1 69 ? -1.959 4.666 -4.711 1.00 83.12 69 CYS A C 1
ATOM 580 O O . CYS A 1 69 ? -2.348 3.596 -4.249 1.00 83.12 69 CYS A O 1
ATOM 582 N N . ILE A 1 70 ? -1.434 4.786 -5.936 1.00 83.75 70 ILE A N 1
ATOM 583 C CA . ILE A 1 70 ? -1.139 3.635 -6.793 1.00 83.75 70 ILE A CA 1
ATOM 584 C C . ILE A 1 70 ? 0.290 3.753 -7.316 1.00 83.75 70 ILE A C 1
ATOM 586 O O . ILE A 1 70 ? 0.539 4.546 -8.236 1.00 83.75 70 ILE A O 1
ATOM 590 N N . SER A 1 71 ? 1.207 2.941 -6.799 1.00 81.94 71 SER A N 1
ATOM 591 C CA . SER A 1 71 ? 2.623 2.944 -7.187 1.00 81.94 71 SER A CA 1
ATOM 592 C C . SER A 1 71 ? 3.021 1.646 -7.898 1.00 81.94 71 SER A C 1
ATOM 594 O O . SER A 1 71 ? 2.175 0.838 -8.281 1.00 81.94 71 SER A O 1
ATOM 596 N N . ARG A 1 72 ? 4.313 1.452 -8.160 1.00 80.00 72 ARG A N 1
ATOM 597 C CA . ARG A 1 72 ? 4.868 0.175 -8.621 1.00 80.00 72 ARG A CA 1
ATOM 598 C C . ARG A 1 72 ? 5.025 -0.806 -7.457 1.00 80.00 72 ARG A C 1
ATOM 600 O O . ARG A 1 72 ? 4.646 -1.962 -7.611 1.00 80.00 72 ARG A O 1
ATOM 607 N N . ASP A 1 73 ? 5.493 -0.314 -6.312 1.00 79.69 73 ASP A N 1
ATOM 608 C CA . ASP A 1 73 ? 5.925 -1.151 -5.184 1.00 79.69 73 ASP A CA 1
ATOM 609 C C . ASP A 1 73 ? 4.836 -1.353 -4.123 1.00 79.69 73 ASP A C 1
ATOM 611 O O . ASP A 1 73 ? 4.794 -2.393 -3.469 1.00 79.69 73 ASP A O 1
ATOM 615 N N . PHE A 1 74 ? 3.914 -0.395 -3.988 1.00 85.94 74 PHE A N 1
ATOM 616 C CA . PHE A 1 74 ? 2.759 -0.515 -3.100 1.00 85.94 74 PHE A CA 1
ATOM 617 C C . PHE A 1 74 ? 1.557 0.307 -3.569 1.00 85.94 74 PHE A C 1
ATOM 619 O O . PHE A 1 74 ? 1.705 1.269 -4.324 1.00 85.94 74 PHE A O 1
ATOM 626 N N . ASP A 1 75 ? 0.367 -0.079 -3.117 1.00 88.81 75 ASP A N 1
ATOM 627 C CA . ASP A 1 75 ? -0.869 0.698 -3.277 1.00 88.81 75 ASP A CA 1
ATOM 628 C C . ASP A 1 75 ? -1.495 0.973 -1.912 1.00 88.81 75 ASP A C 1
ATOM 630 O O . ASP A 1 75 ? -1.365 0.159 -1.004 1.00 88.81 75 ASP A O 1
ATOM 634 N N . ILE A 1 76 ? -2.191 2.103 -1.777 1.00 87.81 76 ILE A N 1
ATOM 635 C CA . ILE A 1 76 ? -2.919 2.477 -0.558 1.00 87.81 76 ILE A CA 1
ATOM 636 C C . ILE A 1 76 ? -4.372 2.735 -0.933 1.00 87.81 76 ILE A C 1
ATOM 638 O O . ILE A 1 76 ? -4.664 3.622 -1.745 1.00 87.81 76 ILE A O 1
ATOM 642 N N . ILE A 1 77 ? -5.278 1.966 -0.339 1.00 88.44 77 ILE A N 1
ATOM 643 C CA . ILE A 1 77 ? -6.708 1.975 -0.645 1.00 88.44 77 ILE A CA 1
ATOM 644 C C . ILE A 1 77 ? -7.471 2.119 0.659 1.00 88.44 77 ILE A C 1
ATOM 646 O O . ILE A 1 77 ? -7.227 1.379 1.605 1.00 88.44 77 ILE A O 1
ATOM 650 N N . LYS A 1 78 ? -8.428 3.043 0.701 1.00 87.00 78 LYS A N 1
ATOM 651 C CA . LYS A 1 78 ? -9.367 3.136 1.815 1.00 87.00 78 LYS A CA 1
ATOM 652 C C . LYS A 1 78 ? -10.675 2.455 1.461 1.00 87.00 78 LYS A C 1
ATOM 654 O O . LYS A 1 78 ? -11.317 2.831 0.479 1.00 87.00 78 LYS A O 1
ATOM 659 N N . ILE A 1 79 ? -11.066 1.482 2.276 1.00 82.75 79 ILE A N 1
ATOM 660 C CA . ILE A 1 79 ? -12.334 0.774 2.136 1.00 82.75 79 ILE A CA 1
ATOM 661 C C . ILE A 1 79 ? -13.329 1.407 3.094 1.00 82.75 79 ILE A C 1
ATOM 663 O O . ILE A 1 79 ? -13.092 1.476 4.295 1.00 82.75 79 ILE A O 1
ATOM 667 N N . LYS A 1 80 ? -14.458 1.860 2.558 1.00 79.88 80 LYS A N 1
ATOM 668 C CA . LYS A 1 80 ? -15.604 2.281 3.359 1.00 79.88 80 LYS A CA 1
ATOM 669 C C . LYS A 1 80 ? -16.668 1.203 3.228 1.00 79.88 80 LYS A C 1
ATOM 671 O O . LYS A 1 80 ? -17.428 1.194 2.256 1.00 79.88 80 LYS A O 1
ATOM 676 N N . ALA A 1 81 ? -16.677 0.289 4.189 1.00 72.38 81 ALA A N 1
ATOM 677 C CA . ALA A 1 81 ? -17.687 -0.750 4.323 1.00 72.38 81 ALA A CA 1
ATOM 678 C C . ALA A 1 81 ? -18.274 -0.733 5.737 1.00 72.38 81 ALA A C 1
ATOM 680 O O . ALA A 1 81 ? -17.631 -0.310 6.696 1.00 72.38 81 ALA A O 1
ATOM 681 N N . THR A 1 82 ? -19.520 -1.180 5.846 1.00 69.69 82 THR A N 1
ATOM 682 C CA . THR A 1 82 ? -20.322 -1.092 7.071 1.00 69.69 82 THR A CA 1
A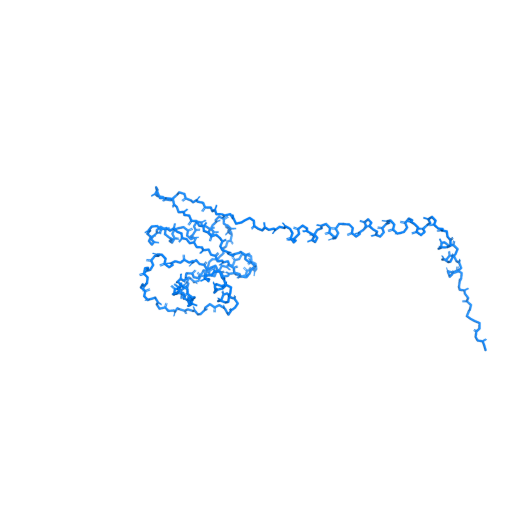TOM 683 C C . THR A 1 82 ? -19.956 -2.172 8.090 1.00 69.69 82 THR A C 1
ATOM 685 O O . THR A 1 82 ? -20.071 -1.947 9.294 1.00 69.69 82 THR A O 1
ATOM 688 N N . THR A 1 83 ? -19.493 -3.339 7.624 1.00 70.38 83 THR A N 1
ATOM 689 C CA . THR A 1 83 ? -19.156 -4.500 8.463 1.00 70.38 83 THR A CA 1
ATOM 690 C C . THR A 1 83 ? -17.846 -5.168 8.035 1.00 70.38 83 THR A C 1
ATOM 692 O O . THR A 1 83 ? -17.427 -5.072 6.882 1.00 70.38 83 THR A O 1
ATOM 695 N N . HIS A 1 84 ? -17.202 -5.867 8.976 1.00 70.62 84 HIS A N 1
ATOM 696 C CA . HIS A 1 84 ? -15.911 -6.536 8.779 1.00 70.62 84 HIS A CA 1
ATOM 697 C C . HIS A 1 84 ? -15.935 -7.586 7.655 1.00 70.62 84 HIS A C 1
ATOM 699 O O . HIS A 1 84 ? -15.074 -7.570 6.778 1.00 70.62 84 HIS A O 1
ATOM 705 N N . ASP A 1 85 ? -16.942 -8.463 7.634 1.00 70.69 85 ASP A N 1
ATOM 706 C CA . ASP A 1 85 ? -17.028 -9.551 6.646 1.00 70.69 85 ASP A CA 1
ATOM 707 C C . ASP A 1 85 ? -17.201 -9.017 5.218 1.00 70.69 85 ASP A C 1
ATOM 709 O O . ASP A 1 85 ? -16.628 -9.547 4.262 1.00 70.69 85 ASP A O 1
ATOM 713 N N . ILE A 1 86 ? -17.931 -7.906 5.091 1.00 74.56 86 ILE A N 1
ATOM 714 C CA . ILE A 1 86 ? -18.098 -7.172 3.837 1.00 74.56 86 ILE A CA 1
ATOM 715 C C . ILE A 1 86 ? -16.772 -6.524 3.413 1.00 74.56 86 ILE A C 1
ATOM 717 O O . ILE A 1 86 ? -16.435 -6.554 2.231 1.00 74.56 86 ILE A O 1
ATOM 721 N N . GLY A 1 87 ? -15.986 -6.005 4.361 1.00 75.06 87 GLY A N 1
ATOM 722 C CA . GLY A 1 87 ? -14.647 -5.457 4.123 1.00 75.06 87 GLY A CA 1
ATOM 723 C C . GLY A 1 87 ? -13.683 -6.461 3.494 1.00 75.06 87 GLY A C 1
ATOM 724 O O . GLY A 1 87 ? -13.124 -6.196 2.430 1.00 75.06 87 GLY A O 1
ATOM 725 N N . VAL A 1 88 ? -13.567 -7.652 4.084 1.00 78.12 88 VAL A N 1
ATOM 726 C CA . VAL A 1 88 ? -12.680 -8.718 3.581 1.00 78.12 88 VAL A CA 1
ATOM 727 C C . VAL A 1 88 ? -13.107 -9.196 2.188 1.00 78.12 88 VAL A C 1
ATOM 729 O O . VAL A 1 88 ? -12.273 -9.470 1.318 1.00 78.12 88 VAL A O 1
ATOM 732 N N . ALA A 1 89 ? -14.415 -9.305 1.938 1.00 78.31 89 ALA A N 1
ATOM 733 C CA . ALA A 1 89 ? -14.919 -9.640 0.609 1.00 78.31 89 ALA A CA 1
ATOM 734 C C . ALA A 1 89 ? -14.576 -8.546 -0.418 1.00 78.31 89 ALA A C 1
ATOM 736 O O . ALA A 1 89 ? -14.100 -8.857 -1.514 1.00 78.31 89 ALA A O 1
ATOM 737 N N . ALA A 1 90 ? -14.732 -7.277 -0.035 1.00 80.25 90 ALA A N 1
ATOM 738 C CA . ALA A 1 90 ? -14.379 -6.117 -0.844 1.00 80.25 90 ALA A CA 1
ATOM 739 C C . ALA A 1 90 ? -12.899 -6.071 -1.237 1.00 80.25 90 ALA A C 1
ATOM 741 O O . ALA A 1 90 ? -12.589 -5.821 -2.404 1.00 80.25 90 ALA A O 1
ATOM 742 N N . GLU A 1 91 ? -11.987 -6.340 -0.302 1.00 84.44 91 GLU A N 1
ATOM 743 C CA . GLU A 1 91 ? -10.544 -6.431 -0.569 1.00 84.44 91 GLU A CA 1
ATOM 744 C C . GLU A 1 91 ? -10.262 -7.448 -1.677 1.00 84.44 91 GLU A C 1
ATOM 746 O O . GLU A 1 91 ? -9.595 -7.153 -2.676 1.00 84.44 91 GLU A O 1
ATOM 751 N N . ARG A 1 92 ? -10.836 -8.650 -1.536 1.00 83.44 92 ARG A N 1
ATOM 752 C CA . ARG A 1 92 ? -10.671 -9.745 -2.498 1.00 83.44 92 ARG A CA 1
ATOM 753 C C . ARG A 1 92 ? -11.238 -9.392 -3.868 1.00 83.44 92 ARG A C 1
ATOM 755 O O . ARG A 1 92 ? -10.619 -9.722 -4.881 1.00 83.44 92 ARG A O 1
ATOM 762 N N . GLU A 1 93 ? -12.397 -8.747 -3.927 1.00 82.88 93 GLU A N 1
ATOM 763 C CA . GLU A 1 93 ? -12.995 -8.329 -5.195 1.00 82.88 93 GLU A CA 1
ATOM 764 C C . GLU A 1 93 ? -12.196 -7.223 -5.884 1.00 82.88 93 GLU A C 1
ATOM 766 O O . GLU A 1 93 ? -11.951 -7.315 -7.092 1.00 82.88 93 GLU A O 1
ATOM 771 N N . TRP A 1 94 ? -11.720 -6.224 -5.134 1.00 84.62 94 TRP A N 1
ATOM 772 C CA . TRP A 1 94 ? -10.854 -5.183 -5.684 1.00 84.62 94 TRP A CA 1
ATOM 773 C C . TRP A 1 94 ? -9.575 -5.783 -6.272 1.00 84.62 94 TRP A C 1
ATOM 775 O O . TRP A 1 94 ? -9.217 -5.474 -7.412 1.00 84.62 94 TRP A O 1
ATOM 785 N N . LEU A 1 95 ? -8.933 -6.711 -5.556 1.00 86.75 95 LEU A N 1
ATOM 786 C CA . LEU A 1 95 ? -7.723 -7.391 -6.023 1.00 86.75 95 LEU A CA 1
ATOM 787 C C . LEU A 1 95 ? -7.953 -8.211 -7.282 1.00 86.75 95 LEU A C 1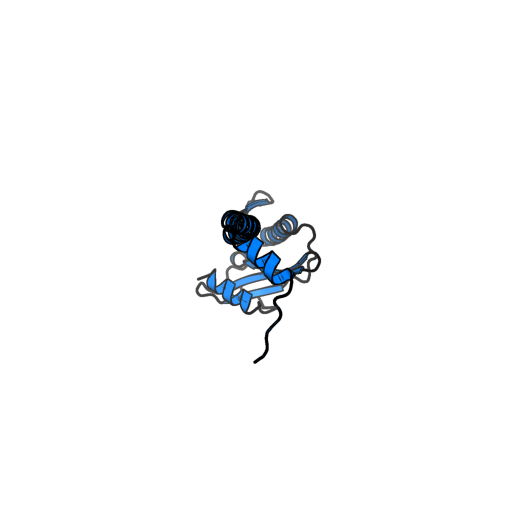
ATOM 789 O O . LEU A 1 95 ? -7.189 -8.082 -8.235 1.00 86.75 95 LEU A O 1
ATOM 793 N N . LYS A 1 96 ? -9.018 -9.017 -7.327 1.00 85.12 96 LYS A N 1
ATOM 794 C CA . LYS A 1 96 ? -9.359 -9.799 -8.524 1.00 85.12 96 LYS A CA 1
ATOM 795 C C . LYS A 1 96 ? -9.612 -8.902 -9.731 1.00 85.12 96 LYS A C 1
ATOM 797 O O . LYS A 1 96 ? -9.222 -9.252 -10.842 1.00 85.12 96 LYS A O 1
ATOM 802 N N . LYS A 1 97 ? -10.246 -7.747 -9.524 1.00 84.75 97 LYS A N 1
ATOM 803 C CA . LYS A 1 97 ? -10.547 -6.797 -10.597 1.00 84.75 97 LYS A CA 1
ATOM 804 C C . LYS A 1 97 ? -9.300 -6.060 -11.083 1.00 84.75 97 LYS A C 1
ATOM 806 O O . LYS A 1 97 ? -9.115 -5.913 -12.289 1.00 84.75 97 LYS A O 1
ATOM 811 N N . LYS A 1 98 ? -8.452 -5.590 -10.164 1.00 85.00 98 LYS A N 1
ATOM 812 C CA . LYS A 1 98 ? -7.251 -4.805 -10.492 1.00 85.00 98 LYS A CA 1
ATOM 813 C C . LYS A 1 98 ? -6.102 -5.683 -10.985 1.00 85.00 98 LYS A C 1
ATOM 815 O O . LYS A 1 98 ? -5.403 -5.316 -11.925 1.00 85.00 98 LYS A O 1
ATOM 820 N N . TYR A 1 99 ? -5.931 -6.846 -10.367 1.00 87.25 99 TYR A N 1
ATOM 821 C CA . TYR A 1 99 ? -4.821 -7.765 -10.579 1.00 87.25 99 TYR A CA 1
ATOM 822 C C . TYR A 1 99 ? -5.334 -9.196 -10.806 1.00 87.25 99 TYR A C 1
ATOM 824 O O . TYR A 1 99 ? -5.092 -10.066 -9.984 1.00 87.25 99 TYR A O 1
ATOM 832 N N . PRO A 1 100 ? -5.986 -9.516 -11.937 1.00 83.06 100 PRO A N 1
ATOM 833 C CA . PRO A 1 100 ? -6.678 -10.800 -12.145 1.00 83.06 100 PRO A CA 1
ATOM 834 C C . PRO A 1 100 ? -5.791 -12.057 -12.095 1.00 83.06 100 PRO A C 1
ATOM 836 O O . PRO A 1 100 ? -6.306 -13.169 -12.028 1.00 83.06 100 PRO A O 1
ATOM 839 N N . ARG A 1 101 ? -4.462 -11.905 -12.142 1.00 86.62 101 ARG A N 1
ATOM 840 C CA . ARG A 1 101 ? -3.480 -13.003 -12.083 1.00 86.62 101 ARG A CA 1
ATOM 841 C C . ARG A 1 101 ? -2.542 -12.898 -10.879 1.00 86.62 101 ARG A C 1
ATOM 843 O O . ARG A 1 101 ? -1.408 -13.369 -10.943 1.00 86.62 101 ARG A O 1
ATOM 850 N N . TYR A 1 102 ? -2.974 -12.218 -9.821 1.00 87.69 102 TYR A N 1
ATOM 851 C CA . TYR A 1 102 ? -2.170 -12.103 -8.615 1.00 87.69 102 TYR A CA 1
ATOM 852 C C . TYR A 1 102 ? -2.058 -13.441 -7.884 1.00 87.69 102 TYR A C 1
ATOM 854 O O . TYR A 1 102 ? -3.009 -14.218 -7.811 1.00 87.69 102 TYR A O 1
ATOM 862 N N . VAL A 1 103 ? -0.887 -13.677 -7.309 1.00 84.94 103 VAL A N 1
ATOM 863 C CA . VAL A 1 103 ? -0.676 -14.704 -6.294 1.00 84.94 103 VAL A CA 1
ATOM 864 C C . VAL A 1 103 ? -0.596 -13.992 -4.956 1.00 84.94 103 VAL A C 1
ATOM 866 O O . VAL A 1 103 ? 0.196 -13.059 -4.801 1.00 84.94 103 VAL A O 1
ATOM 869 N N . ASN A 1 104 ? -1.442 -14.404 -4.017 1.00 79.81 104 ASN A N 1
ATOM 870 C CA . ASN A 1 104 ? -1.460 -13.841 -2.677 1.00 79.81 104 ASN A CA 1
ATOM 871 C C . ASN A 1 104 ? -0.520 -14.614 -1.750 1.00 79.81 104 ASN A C 1
ATOM 873 O O . ASN A 1 104 ? -0.432 -15.838 -1.846 1.00 79.81 104 ASN A O 1
ATOM 877 N N . ASN A 1 105 ? 0.134 -13.903 -0.838 1.00 76.19 105 ASN A N 1
ATOM 878 C CA . ASN A 1 105 ? 0.884 -14.501 0.261 1.00 76.19 105 ASN A CA 1
ATOM 879 C C . ASN A 1 105 ? 0.098 -14.365 1.578 1.00 76.19 105 ASN A C 1
ATOM 881 O O . ASN A 1 105 ? -1.127 -14.252 1.589 1.00 76.19 105 ASN A O 1
ATOM 885 N N . MET A 1 106 ? 0.814 -14.417 2.700 1.00 80.75 106 MET A N 1
ATOM 886 C CA . MET A 1 106 ? 0.251 -14.236 4.031 1.00 80.75 106 MET A CA 1
ATOM 887 C C . MET A 1 106 ? -0.185 -12.781 4.238 1.00 80.75 106 MET A C 1
ATOM 889 O O . MET A 1 106 ? 0.630 -11.866 4.116 1.00 80.75 106 MET A O 1
ATOM 893 N N . GLN A 1 107 ? -1.465 -12.611 4.566 1.00 82.62 107 GLN A N 1
ATOM 894 C CA . GLN A 1 107 ? -2.066 -11.357 5.011 1.00 82.62 107 GLN A CA 1
ATOM 895 C C . GLN A 1 107 ? -1.467 -10.934 6.353 1.00 82.62 107 GLN A C 1
ATOM 897 O O . GLN A 1 107 ? -1.222 -11.777 7.220 1.00 82.62 107 GLN A O 1
ATOM 902 N N . MET A 1 108 ? -1.188 -9.644 6.509 1.00 84.75 108 MET A N 1
ATOM 903 C CA . MET A 1 108 ? -0.504 -9.107 7.679 1.00 84.75 108 MET A CA 1
ATOM 904 C C . MET A 1 108 ? -1.199 -7.857 8.167 1.00 84.75 108 MET A C 1
ATOM 906 O O . MET A 1 108 ? -1.546 -6.989 7.381 1.00 84.75 108 MET A O 1
ATOM 910 N N . LEU A 1 109 ? -1.290 -7.717 9.481 1.00 84.81 109 LEU A N 1
ATOM 911 C CA . LEU A 1 109 ? -1.883 -6.539 10.075 1.00 84.81 109 LEU A CA 1
ATOM 912 C C . LEU A 1 109 ? -0.817 -5.599 10.635 1.00 84.81 109 LEU A C 1
ATOM 914 O O . LEU A 1 109 ? 0.105 -6.023 11.346 1.00 84.81 109 LEU A O 1
ATOM 918 N N . SER A 1 110 ? -0.964 -4.314 10.332 1.00 84.44 110 SER A N 1
ATOM 919 C CA . SER A 1 110 ? -0.099 -3.255 10.835 1.00 84.44 110 SER A CA 1
ATOM 920 C C . SER A 1 110 ? -0.894 -2.009 11.201 1.00 84.44 110 SER A C 1
ATOM 922 O O . SER A 1 110 ? -2.079 -1.882 10.901 1.00 84.44 110 SER A O 1
ATOM 924 N N . TYR A 1 111 ? -0.237 -1.066 11.860 1.00 83.81 111 TYR A N 1
ATOM 925 C CA . TYR A 1 111 ? -0.788 0.260 12.070 1.00 83.81 111 TYR A CA 1
ATOM 926 C C . TYR A 1 111 ? 0.287 1.312 11.857 1.00 83.81 111 TYR A C 1
ATOM 928 O O . TYR A 1 111 ? 1.459 1.083 12.144 1.00 83.81 111 TYR A O 1
ATOM 936 N N . VAL A 1 112 ? -0.141 2.483 11.404 1.00 82.38 112 VAL A N 1
ATOM 937 C CA .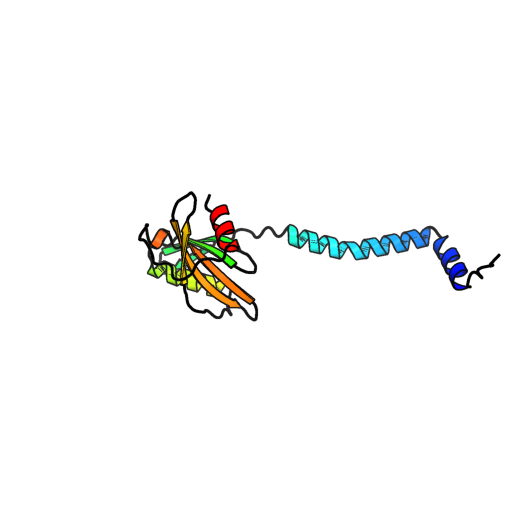 VAL A 1 112 ? 0.719 3.655 11.262 1.00 82.38 112 VAL A CA 1
ATOM 938 C C . VAL A 1 112 ? 0.144 4.764 12.128 1.00 82.38 112 VAL A C 1
ATOM 940 O O . VAL A 1 112 ? -1.052 5.068 12.072 1.00 82.38 112 VAL A O 1
ATOM 943 N N . GLN A 1 113 ? 0.994 5.359 12.963 1.00 81.75 113 GLN A N 1
ATOM 944 C CA . GLN A 1 113 ? 0.623 6.541 13.728 1.00 81.75 113 GLN A CA 1
ATOM 945 C C . GLN A 1 113 ? 0.677 7.763 12.803 1.00 81.75 113 GLN A C 1
ATOM 947 O O . GLN A 1 113 ? 1.708 8.042 12.191 1.00 81.75 113 GLN A O 1
ATOM 952 N N . THR A 1 114 ? -0.439 8.480 12.699 1.00 81.31 114 THR A N 1
ATOM 953 C CA . THR A 1 114 ? -0.577 9.713 11.909 1.00 81.31 114 THR A CA 1
ATOM 954 C C . THR A 1 114 ? -1.035 10.864 12.807 1.00 81.31 114 THR A C 1
ATOM 956 O O . THR A 1 114 ? -1.418 10.638 13.958 1.00 81.31 114 THR A O 1
ATOM 959 N N . GLU A 1 115 ? -1.028 12.098 12.295 1.00 78.06 115 GLU A N 1
ATOM 960 C CA . GLU A 1 115 ? -1.528 13.278 13.025 1.00 78.06 115 GLU A CA 1
ATOM 961 C C . GLU A 1 115 ? -3.008 13.127 13.422 1.00 78.06 115 GLU A C 1
ATOM 963 O O . GLU A 1 115 ? -3.415 13.550 14.502 1.00 78.06 115 GLU A O 1
ATOM 968 N N . LYS A 1 116 ? -3.801 12.434 12.594 1.00 74.81 116 LYS A N 1
ATOM 969 C CA . LYS A 1 116 ? -5.222 12.130 12.835 1.00 74.81 116 LYS A CA 1
ATOM 970 C C . LYS A 1 116 ? -5.467 10.954 13.781 1.00 74.81 116 LYS A C 1
ATOM 972 O O . LYS A 1 116 ? -6.618 10.623 14.060 1.00 74.81 116 LYS A O 1
ATOM 977 N N . GLY A 1 117 ? -4.404 10.323 14.272 1.00 79.19 117 GLY A N 1
ATOM 978 C CA . GLY A 1 117 ? -4.461 9.161 15.147 1.00 79.19 117 GLY A CA 1
ATOM 979 C C . GLY A 1 117 ? -3.931 7.890 14.490 1.00 79.19 117 GLY A C 1
ATOM 980 O O . GLY A 1 117 ? -3.203 7.914 13.493 1.00 79.19 117 GLY A O 1
ATOM 981 N N . ARG A 1 118 ? -4.261 6.754 15.102 1.00 82.12 118 ARG A N 1
ATOM 982 C CA . ARG A 1 118 ? -3.793 5.436 14.676 1.00 82.12 1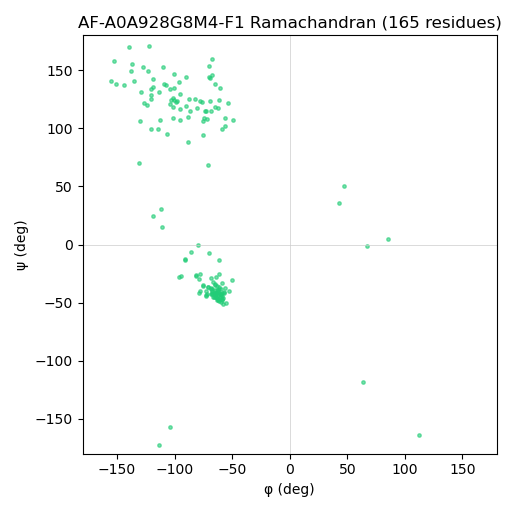18 ARG A CA 1
ATOM 983 C C . ARG A 1 118 ? -4.641 4.933 13.510 1.00 82.12 118 ARG A C 1
ATOM 985 O O . ARG A 1 118 ? -5.835 4.706 13.687 1.00 82.12 118 ARG A O 1
ATOM 992 N N . ILE A 1 119 ? -4.012 4.740 12.354 1.00 84.81 119 ILE A N 1
ATOM 993 C CA . ILE A 1 119 ? -4.646 4.158 11.167 1.00 84.81 119 ILE A CA 1
ATOM 994 C C . ILE A 1 119 ? -4.228 2.691 11.085 1.00 84.81 119 ILE A C 1
ATOM 996 O O . ILE A 1 119 ? -3.033 2.382 11.104 1.00 84.81 119 ILE A O 1
ATOM 1000 N N . THR A 1 120 ? -5.205 1.790 11.038 1.00 85.31 120 THR A N 1
ATOM 1001 C CA . THR A 1 120 ? -4.976 0.342 10.971 1.00 85.31 120 THR A CA 1
ATOM 1002 C C . THR A 1 120 ? -5.018 -0.098 9.517 1.00 85.31 120 THR A C 1
ATOM 1004 O O . THR A 1 120 ? -5.965 0.219 8.797 1.00 85.31 120 THR A O 1
ATOM 1007 N N . PHE A 1 121 ? -3.997 -0.844 9.105 1.00 86.81 121 PHE A N 1
ATOM 1008 C CA . PHE A 1 121 ? -3.862 -1.354 7.753 1.00 86.81 121 PHE A CA 1
ATOM 1009 C C . PHE A 1 121 ? -3.842 -2.872 7.729 1.00 86.81 121 PHE A C 1
ATOM 1011 O O . PHE A 1 121 ? -3.098 -3.508 8.482 1.00 86.81 121 PHE A O 1
ATOM 1018 N N . ASP A 1 122 ? -4.598 -3.424 6.791 1.00 87.19 122 ASP A N 1
ATOM 1019 C CA . ASP A 1 122 ? -4.384 -4.772 6.312 1.00 87.19 122 ASP A CA 1
ATOM 1020 C C . ASP A 1 122 ? -3.414 -4.725 5.130 1.00 87.19 122 ASP A C 1
ATOM 1022 O O . ASP A 1 122 ? -3.640 -4.038 4.133 1.00 87.19 122 ASP A O 1
ATOM 102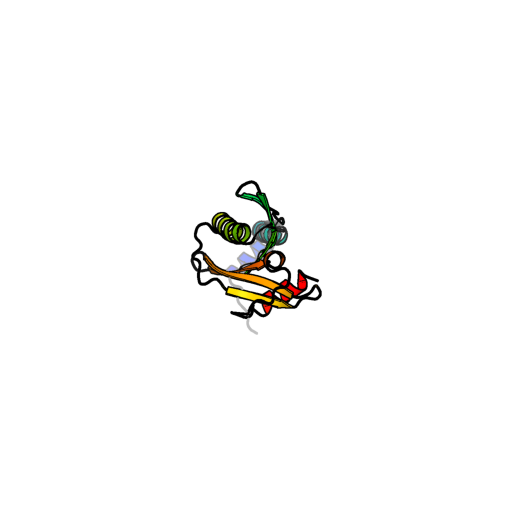6 N N . ILE A 1 123 ? -2.278 -5.394 5.284 1.00 88.56 123 ILE A N 1
ATOM 1027 C CA . ILE A 1 123 ? -1.211 -5.456 4.296 1.00 88.56 123 ILE A CA 1
ATOM 1028 C C . ILE A 1 123 ? -1.319 -6.796 3.590 1.00 88.56 123 ILE A C 1
ATOM 1030 O O . ILE A 1 123 ? -1.128 -7.857 4.193 1.00 88.56 123 ILE A O 1
ATOM 1034 N N . LEU A 1 124 ? -1.552 -6.731 2.285 1.00 89.62 124 LEU A N 1
ATOM 1035 C CA . LEU A 1 124 ? -1.652 -7.890 1.423 1.00 89.62 124 LEU A CA 1
ATOM 1036 C C . LEU A 1 124 ? -0.500 -7.908 0.408 1.00 89.62 124 LEU A C 1
ATOM 1038 O O . LEU A 1 124 ? -0.555 -7.208 -0.609 1.00 89.62 124 LEU A O 1
ATOM 1042 N N . PRO A 1 125 ? 0.560 -8.697 0.658 1.00 88.62 125 PRO A N 1
ATOM 1043 C CA . PRO A 1 125 ? 1.655 -8.861 -0.285 1.00 88.62 125 PRO A CA 1
ATOM 1044 C C . PRO A 1 125 ? 1.198 -9.718 -1.464 1.00 88.62 125 PRO A C 1
ATOM 1046 O O . PRO A 1 125 ? 0.932 -10.917 -1.323 1.00 88.62 125 PRO A O 1
ATOM 1049 N N . ILE A 1 126 ? 1.165 -9.122 -2.649 1.00 89.44 126 ILE A N 1
ATOM 1050 C CA . ILE A 1 126 ? 0.800 -9.788 -3.895 1.00 89.44 126 ILE A CA 1
ATOM 1051 C C . ILE A 1 126 ? 2.008 -9.942 -4.816 1.00 89.44 126 ILE A C 1
ATOM 1053 O O . ILE A 1 126 ? 2.954 -9.150 -4.813 1.00 89.44 126 ILE A O 1
ATOM 1057 N N . LYS A 1 127 ? 1.959 -10.967 -5.663 1.00 87.88 127 LYS A N 1
ATOM 1058 C CA . LYS A 1 127 ? 2.893 -11.154 -6.772 1.00 87.88 127 LYS A CA 1
ATOM 1059 C C . LYS A 1 127 ? 2.126 -11.181 -8.088 1.00 87.88 127 LYS A C 1
ATOM 1061 O O . LYS A 1 127 ? 1.211 -11.982 -8.254 1.00 87.88 127 LYS A O 1
ATOM 1066 N N . VAL A 1 128 ? 2.509 -10.323 -9.029 1.00 86.00 128 VAL A N 1
ATOM 1067 C CA . VAL A 1 128 ? 1.929 -10.247 -10.376 1.00 86.00 128 VAL A CA 1
ATOM 1068 C C . VAL A 1 128 ? 3.048 -10.494 -11.383 1.00 86.00 128 VAL A C 1
ATOM 1070 O O . VAL A 1 128 ? 3.860 -9.612 -11.662 1.00 86.00 128 VAL A O 1
ATOM 1073 N N . GLY A 1 129 ? 3.131 -11.722 -11.900 1.00 85.50 129 GLY A N 1
ATOM 1074 C CA . GLY A 1 129 ? 4.283 -12.151 -12.699 1.00 85.50 129 GLY A CA 1
ATOM 1075 C C . GLY A 1 129 ? 5.557 -12.148 -11.851 1.00 85.50 129 GLY A C 1
ATOM 1076 O O . GLY A 1 129 ? 5.630 -12.858 -10.853 1.00 85.50 129 GLY A O 1
ATOM 1077 N N . GLU A 1 130 ? 6.549 -11.339 -12.218 1.00 84.94 130 GLU A N 1
ATOM 1078 C CA . GLU A 1 130 ? 7.795 -11.180 -11.448 1.00 84.94 130 GLU A CA 1
ATOM 1079 C C . GLU A 1 130 ? 7.743 -10.044 -10.418 1.00 84.94 130 GLU A C 1
ATOM 1081 O O . GLU A 1 130 ? 8.588 -9.973 -9.526 1.00 84.94 130 GLU A O 1
ATOM 1086 N N . ILE A 1 131 ? 6.734 -9.175 -10.502 1.00 84.69 131 ILE A N 1
ATOM 1087 C CA . ILE A 1 131 ? 6.619 -7.992 -9.651 1.00 84.69 131 ILE A CA 1
ATOM 1088 C C . ILE A 1 131 ? 6.007 -8.397 -8.311 1.00 84.69 131 ILE A C 1
ATOM 1090 O O . ILE A 1 131 ? 4.922 -8.978 -8.269 1.00 84.69 131 ILE A O 1
ATOM 1094 N N . LYS A 1 132 ? 6.700 -8.070 -7.217 1.00 88.12 132 LYS A N 1
ATOM 1095 C CA . LYS A 1 132 ? 6.168 -8.138 -5.851 1.00 88.12 132 LYS A CA 1
ATOM 1096 C C . LYS A 1 132 ? 5.660 -6.764 -5.448 1.00 88.12 132 LYS A C 1
ATOM 1098 O O . LYS A 1 132 ? 6.302 -5.768 -5.772 1.00 88.12 132 LYS A O 1
ATOM 1103 N N . LYS A 1 133 ? 4.523 -6.730 -4.765 1.00 88.00 133 LYS A N 1
ATOM 1104 C CA . LYS A 1 133 ? 3.849 -5.492 -4.406 1.00 88.00 133 LYS A CA 1
ATOM 1105 C C . LYS A 1 133 ? 3.065 -5.652 -3.115 1.00 88.00 133 LYS A C 1
ATOM 1107 O O . LYS A 1 133 ? 2.368 -6.649 -2.964 1.00 88.00 133 LYS A O 1
ATOM 1112 N N . ASP A 1 134 ? 3.122 -4.653 -2.246 1.00 89.94 134 ASP A N 1
ATOM 1113 C CA . ASP A 1 134 ? 2.355 -4.644 -0.999 1.00 89.94 134 ASP A CA 1
ATOM 1114 C C . ASP A 1 134 ? 1.114 -3.756 -1.145 1.00 89.94 134 ASP A C 1
ATOM 1116 O O . ASP A 1 134 ? 1.195 -2.598 -1.553 1.00 89.94 134 ASP A O 1
ATOM 1120 N N . ILE A 1 135 ? -0.064 -4.298 -0.852 1.00 90.25 135 ILE A N 1
ATOM 1121 C CA . ILE A 1 135 ? -1.323 -3.552 -0.919 1.00 90.25 135 ILE A CA 1
ATOM 1122 C C . ILE A 1 135 ? -1.761 -3.216 0.500 1.00 90.25 135 ILE A C 1
ATOM 1124 O O . ILE A 1 135 ? -1.944 -4.117 1.307 1.00 90.25 135 ILE A O 1
ATOM 1128 N N . TYR A 1 136 ? -1.916 -1.929 0.794 1.00 89.75 136 TYR A N 1
ATOM 1129 C CA . TYR A 1 136 ? -2.328 -1.414 2.095 1.00 89.75 136 TYR A CA 1
ATOM 1130 C C . TYR A 1 136 ? -3.808 -1.036 2.043 1.00 89.75 136 TYR A C 1
ATOM 1132 O O . TYR A 1 136 ? -4.177 -0.038 1.416 1.00 89.75 136 TYR A O 1
ATOM 1140 N N . PHE A 1 137 ? -4.650 -1.812 2.715 1.00 89.25 137 PHE A N 1
ATOM 1141 C CA . PHE A 1 137 ? -6.061 -1.504 2.904 1.00 89.25 137 PHE A CA 1
ATOM 1142 C C . PHE A 1 137 ? -6.257 -0.801 4.243 1.00 89.25 137 PHE A C 1
ATOM 1144 O O . PHE A 1 137 ? -5.967 -1.365 5.292 1.00 89.25 137 PHE A O 1
ATOM 1151 N N . ASP A 1 138 ? -6.719 0.447 4.217 1.00 87.75 138 ASP A N 1
ATOM 1152 C CA . ASP A 1 138 ? -7.140 1.161 5.421 1.00 87.75 138 ASP A CA 1
ATOM 1153 C C . ASP A 1 138 ? -8.456 0.557 5.907 1.00 87.75 138 ASP A C 1
ATOM 1155 O O . ASP A 1 138 ? -9.514 0.730 5.293 1.00 87.75 138 ASP A O 1
ATOM 1159 N N . ILE A 1 139 ? -8.330 -0.166 7.015 1.00 83.94 139 ILE A N 1
ATOM 1160 C CA . ILE A 1 139 ? -9.372 -0.935 7.686 1.00 83.94 139 ILE A CA 1
ATOM 1161 C C . ILE A 1 139 ? -9.738 -0.302 9.038 1.00 83.94 139 ILE A C 1
ATOM 1163 O O . ILE A 1 139 ? -10.375 -0.926 9.887 1.00 83.94 139 ILE A O 1
ATOM 1167 N N . THR A 1 140 ? -9.338 0.951 9.269 1.00 81.44 140 THR A N 1
ATOM 1168 C CA . THR A 1 140 ? -9.545 1.654 10.546 1.00 81.44 140 THR A CA 1
ATOM 1169 C C . THR A 1 140 ? -11.017 1.690 10.950 1.00 81.44 140 THR A C 1
ATOM 1171 O O . THR A 1 140 ? -11.346 1.501 12.124 1.00 81.44 140 THR A O 1
ATOM 1174 N N . ASP A 1 141 ? -11.906 1.855 9.968 1.00 77.62 141 ASP A N 1
ATOM 1175 C CA . ASP A 1 141 ? -13.353 1.929 10.179 1.00 77.62 141 ASP A CA 1
ATOM 1176 C C . ASP A 1 141 ? -13.921 0.607 10.749 1.00 77.62 141 ASP A C 1
ATOM 1178 O O . ASP A 1 141 ? -14.877 0.636 11.528 1.00 77.62 141 ASP A O 1
ATOM 1182 N N . PHE A 1 142 ? -13.292 -0.543 10.462 1.00 71.56 142 PHE A N 1
ATOM 1183 C CA . PHE A 1 142 ? -13.707 -1.846 11.003 1.00 71.56 142 PHE A CA 1
ATOM 1184 C C . PHE A 1 142 ? -13.314 -2.030 12.466 1.00 71.56 142 PHE A C 1
ATOM 1186 O O . PHE A 1 142 ? -14.048 -2.651 13.232 1.00 71.56 142 PHE A O 1
ATOM 1193 N N . TYR A 1 143 ? -12.165 -1.485 12.865 1.00 66.00 143 TYR A N 1
ATOM 1194 C CA . TYR A 1 143 ? -11.621 -1.706 14.202 1.00 66.00 143 TYR A CA 1
ATOM 1195 C C . TYR A 1 143 ? -12.080 -0.662 15.222 1.00 66.00 143 TYR A C 1
ATOM 1197 O O . TYR A 1 143 ? -11.898 -0.898 16.411 1.00 66.00 143 TYR A O 1
ATOM 1205 N N . LYS A 1 144 ? -12.690 0.465 14.815 1.00 63.81 144 LYS A N 1
ATOM 1206 C CA . LYS A 1 144 ? -13.235 1.516 15.711 1.00 63.81 144 LYS A CA 1
ATOM 1207 C C . LYS A 1 144 ? -12.325 1.868 16.910 1.00 63.81 144 LYS A C 1
ATOM 1209 O O . LYS A 1 144 ? -12.807 2.135 18.007 1.00 63.81 144 LYS A O 1
ATOM 1214 N N . GLY A 1 145 ? -11.004 1.851 16.720 1.00 52.84 145 GLY A N 1
ATOM 1215 C CA . GLY A 1 145 ? -10.028 2.146 17.779 1.00 52.84 145 GLY A CA 1
ATOM 1216 C C . GLY A 1 145 ? -9.635 0.971 18.687 1.00 52.84 145 GLY A C 1
ATOM 1217 O O . GLY A 1 145 ? -8.858 1.172 19.619 1.00 52.84 145 GLY A O 1
ATOM 1218 N N . ALA A 1 146 ? -10.099 -0.253 18.423 1.00 55.66 146 ALA A N 1
ATOM 1219 C CA . ALA A 1 146 ? -9.567 -1.456 19.052 1.00 55.66 146 ALA A CA 1
ATOM 1220 C C . ALA A 1 146 ? -8.083 -1.615 18.685 1.00 55.66 146 ALA A C 1
ATOM 1222 O O . ALA A 1 146 ? -7.702 -1.616 17.513 1.00 55.66 146 ALA A O 1
ATOM 1223 N N . GLY A 1 147 ? -7.228 -1.714 19.704 1.00 54.66 147 GLY A N 1
ATOM 1224 C CA . GLY A 1 147 ? -5.796 -1.890 19.515 1.00 54.66 147 GLY A CA 1
ATOM 1225 C C . GLY A 1 147 ? -5.511 -3.263 18.928 1.00 54.66 147 GLY A C 1
ATOM 1226 O O . GLY A 1 147 ? -5.755 -4.270 19.585 1.00 54.66 147 GLY A O 1
ATOM 1227 N N . VAL A 1 148 ? -4.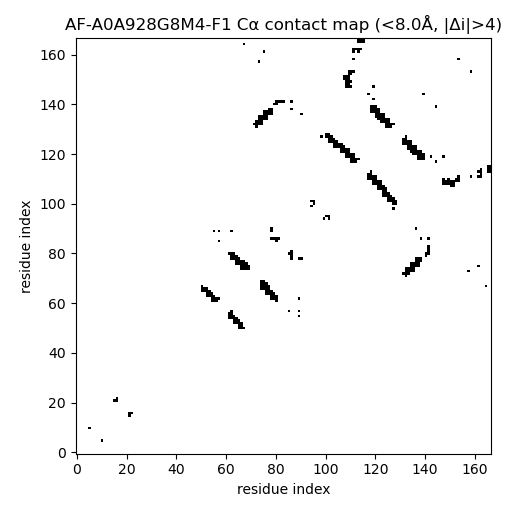982 -3.304 17.707 1.00 62.22 148 VAL A N 1
ATOM 1228 C CA . VAL A 1 148 ? -4.660 -4.573 17.052 1.00 62.22 148 VAL A CA 1
ATOM 1229 C C . VAL A 1 148 ? -3.162 -4.868 17.156 1.00 62.22 148 VAL A C 1
ATOM 1231 O O . VAL A 1 148 ? -2.358 -3.947 16.981 1.00 62.22 148 VAL A O 1
ATOM 1234 N N . PRO A 1 149 ? -2.749 -6.098 17.502 1.00 60.62 149 PRO A N 1
ATOM 1235 C CA . PRO A 1 149 ? -1.334 -6.445 17.557 1.00 60.62 149 PRO A CA 1
ATOM 1236 C C . PRO A 1 149 ? -0.671 -6.281 16.182 1.00 60.62 149 PRO A C 1
ATOM 1238 O O . PRO A 1 149 ? -1.215 -6.703 15.163 1.00 60.62 149 PRO A O 1
ATOM 1241 N N . THR A 1 150 ? 0.507 -5.655 16.161 1.00 62.66 150 THR A N 1
ATOM 1242 C CA . THR A 1 150 ? 1.319 -5.512 14.945 1.00 62.66 150 THR A CA 1
ATOM 1243 C C . THR A 1 150 ? 1.994 -6.831 14.632 1.00 62.66 150 THR A C 1
ATOM 1245 O O . THR A 1 150 ? 2.776 -7.328 15.440 1.00 62.66 150 THR A O 1
ATOM 1248 N N . PHE A 1 151 ? 1.753 -7.364 13.438 1.00 61.44 151 PHE A N 1
ATOM 1249 C CA . PHE A 1 151 ? 2.455 -8.557 12.967 1.00 61.44 151 PHE A CA 1
ATOM 1250 C C . PHE A 1 151 ? 3.689 -8.208 12.125 1.00 61.44 151 PHE A C 1
ATOM 1252 O O . PHE A 1 151 ? 4.650 -8.973 12.104 1.00 61.44 151 PHE A O 1
ATOM 1259 N N . LYS A 1 152 ? 3.699 -7.042 11.461 1.00 67.44 152 LYS A N 1
ATOM 1260 C CA . LYS A 1 152 ? 4.848 -6.538 10.692 1.00 67.44 152 LYS A CA 1
ATOM 1261 C C . LYS A 1 152 ? 4.814 -5.011 10.576 1.00 67.44 152 LYS A C 1
ATOM 1263 O O . LYS A 1 152 ? 3.744 -4.439 10.379 1.00 67.44 152 LYS A O 1
ATOM 1268 N N . ALA A 1 153 ? 5.971 -4.357 10.676 1.00 65.69 153 ALA A N 1
ATOM 1269 C CA . ALA A 1 153 ? 6.092 -2.925 10.399 1.00 65.69 153 ALA A CA 1
ATOM 1270 C C . ALA A 1 153 ? 5.936 -2.653 8.893 1.00 65.69 153 ALA A C 1
ATOM 1272 O O . ALA A 1 153 ? 6.367 -3.463 8.063 1.00 65.69 153 ALA A O 1
ATOM 1273 N N . ALA A 1 154 ? 5.305 -1.534 8.536 1.00 69.75 154 ALA A N 1
ATOM 1274 C CA . ALA A 1 154 ? 5.282 -1.088 7.151 1.00 69.75 154 ALA A CA 1
ATOM 1275 C C . ALA A 1 154 ? 6.702 -0.669 6.721 1.00 69.75 154 ALA A C 1
ATOM 1277 O O . ALA A 1 154 ? 7.586 -0.445 7.546 1.00 69.75 154 ALA A O 1
ATOM 1278 N N . THR A 1 155 ? 6.963 -0.628 5.413 1.00 77.12 155 THR A N 1
ATOM 1279 C CA . THR A 1 155 ? 8.254 -0.112 4.940 1.00 77.12 155 THR A CA 1
ATOM 1280 C C . THR A 1 155 ? 8.333 1.387 5.226 1.00 77.12 155 THR A C 1
ATOM 1282 O O . THR A 1 155 ? 7.322 2.079 5.127 1.00 77.12 155 THR A O 1
ATOM 1285 N N . GLU A 1 156 ? 9.524 1.907 5.530 1.00 80.75 156 GLU A N 1
ATOM 1286 C CA . GLU A 1 156 ? 9.720 3.328 5.870 1.00 80.75 156 GLU A CA 1
ATOM 1287 C C . GLU A 1 156 ? 9.127 4.269 4.804 1.00 80.75 156 GLU A C 1
ATOM 1289 O O . GLU A 1 156 ? 8.455 5.253 5.112 1.00 80.75 156 GLU A O 1
ATOM 1294 N N . TYR A 1 157 ? 9.291 3.914 3.526 1.00 80.00 157 TYR A N 1
ATOM 1295 C CA . TYR A 1 157 ? 8.739 4.681 2.412 1.00 80.00 157 TYR A CA 1
ATOM 1296 C C . TYR A 1 157 ? 7.200 4.632 2.346 1.00 80.00 157 TYR A C 1
ATOM 1298 O O . TYR A 1 157 ? 6.554 5.646 2.053 1.00 80.00 157 TYR A O 1
ATOM 1306 N N . ALA A 1 158 ? 6.589 3.483 2.657 1.00 79.75 158 ALA A N 1
ATOM 1307 C CA . ALA A 1 158 ? 5.137 3.378 2.762 1.00 79.75 158 ALA A CA 1
ATOM 1308 C C . ALA A 1 158 ? 4.609 4.188 3.956 1.00 79.75 158 ALA A C 1
ATOM 1310 O O . ALA A 1 158 ? 3.622 4.902 3.799 1.00 79.75 158 ALA A O 1
ATOM 1311 N N . GLU A 1 159 ? 5.284 4.157 5.109 1.00 83.12 159 GLU A N 1
ATOM 1312 C CA . GLU A 1 159 ? 4.899 4.930 6.298 1.00 83.12 159 GLU A CA 1
ATOM 1313 C C . GLU A 1 159 ? 4.925 6.437 6.041 1.00 83.12 159 GLU A C 1
ATOM 1315 O O . GLU A 1 159 ? 3.928 7.112 6.297 1.00 83.12 159 GLU A O 1
ATOM 1320 N N . GLN A 1 160 ? 6.007 6.964 5.459 1.00 83.75 160 GLN A N 1
ATOM 1321 C CA . GLN A 1 160 ? 6.101 8.383 5.092 1.00 83.75 160 GLN A CA 1
ATOM 1322 C C . GLN A 1 160 ? 4.993 8.787 4.109 1.00 83.75 160 GLN A C 1
ATOM 1324 O O . GLN A 1 160 ? 4.364 9.841 4.251 1.00 83.75 160 GLN A O 1
ATOM 1329 N N . THR A 1 161 ? 4.705 7.929 3.125 1.00 81.69 161 THR A N 1
ATOM 1330 C CA . THR A 1 161 ? 3.633 8.173 2.153 1.00 81.69 161 THR A CA 1
ATOM 1331 C C . THR A 1 161 ? 2.265 8.180 2.838 1.00 81.69 161 THR A C 1
ATOM 1333 O O . THR A 1 161 ? 1.476 9.099 2.613 1.00 81.69 161 THR A O 1
ATOM 1336 N N . ILE A 1 162 ? 1.993 7.216 3.720 1.00 83.94 162 ILE A N 1
ATOM 1337 C CA . ILE A 1 162 ? 0.759 7.139 4.511 1.00 83.94 162 ILE A CA 1
ATOM 1338 C C . ILE A 1 162 ? 0.606 8.387 5.387 1.00 83.94 162 ILE A C 1
ATOM 1340 O O . ILE A 1 162 ? -0.431 9.044 5.323 1.00 83.94 162 ILE A O 1
ATOM 1344 N N . GLN A 1 163 ? 1.638 8.784 6.131 1.00 84.88 163 GLN A N 1
ATOM 1345 C CA . GLN A 1 163 ? 1.611 9.997 6.954 1.00 84.88 163 GLN A CA 1
ATOM 1346 C C . GLN A 1 163 ? 1.306 11.246 6.120 1.00 84.88 163 GLN A C 1
ATOM 1348 O O . GLN A 1 163 ? 0.504 12.081 6.528 1.00 84.88 163 GLN A O 1
ATOM 1353 N N . SER A 1 164 ? 1.877 11.355 4.916 1.00 83.19 164 SER A N 1
ATOM 1354 C CA . SER A 1 164 ? 1.613 12.488 4.023 1.00 83.19 164 SER A CA 1
ATOM 1355 C C . SER A 1 164 ? 0.172 12.538 3.494 1.00 83.19 164 SER A C 1
ATOM 1357 O O . SER A 1 164 ? -0.365 13.626 3.284 1.00 83.19 164 SER A O 1
ATOM 1359 N N . LEU A 1 165 ? -0.458 11.375 3.292 1.00 82.38 165 LEU A N 1
ATOM 1360 C CA . LEU A 1 165 ? -1.827 11.242 2.781 1.00 82.38 165 LEU A CA 1
ATOM 1361 C C . LEU A 1 165 ? -2.889 11.442 3.869 1.00 82.38 165 LEU A C 1
ATOM 1363 O O . LEU A 1 165 ? -4.015 11.833 3.554 1.00 82.38 165 LEU A O 1
ATOM 1367 N N . TYR A 1 166 ? -2.530 11.159 5.122 1.00 78.25 166 TYR A N 1
ATOM 1368 C CA . TYR A 1 166 ? -3.406 11.180 6.295 1.00 78.25 166 TYR A CA 1
ATOM 1369 C C . TYR A 1 166 ? -3.057 12.309 7.286 1.00 78.25 166 TYR A C 1
ATOM 1371 O O . TYR A 1 166 ? -3.305 12.170 8.483 1.00 78.25 166 TYR A O 1
ATOM 1379 N N . LYS A 1 167 ? -2.531 13.434 6.781 1.00 70.06 167 LYS A N 1
ATOM 1380 C CA . LYS A 1 167 ? -2.478 14.716 7.509 1.00 70.06 167 LYS A CA 1
ATOM 1381 C C . LYS A 1 167 ? -3.879 15.196 7.855 1.00 70.06 167 LYS A C 1
ATOM 1383 O O . LYS A 1 167 ? -4.755 15.123 6.957 1.00 70.06 167 LYS A O 1
#

Sequence (167 aa):
MQYLDTTFYDRAVNWFLDQPFIAFIVLICVIIMAIPQLRDGIKILFQKKKKQDFTIKYADETISFEEKCISRDFDIIKIKATTHDIGVAAEREWLKKKYPRYVNNMQMLSYVQTEKGRITFDILPIKVGEIKKDIYFDITDFYKGAGVPTFKAATEYAEQTIQSLYK

Radius of gyration: 28.01 Å; Cα contacts (8 Å, |Δi|>4): 223; chains: 1; bounding box: 83×41×70 Å

Foldseek 3Di:
DDDDPDDPVNVVVVVQVVDVVNVVVVVVVVVVVCVVVVVVVVVVVPPPPPQPFDWDQDPNDIKTKTFLDDDQAETEIEIDDDEDVVVVVVVVVVCCVVQVQKDWDDWFKDWAQEPVGIFIWTWIWIDRPNGIHIYTYGCCNHCVPPDDDGPDDDPPVVNVSVRVSRD